Protein AF-A0A109QMD1-F1 (afdb_monomer)

Structure (mmCIF, N/CA/C/O backbone):
data_AF-A0A109QMD1-F1
#
_entry.id   AF-A0A109QMD1-F1
#
loop_
_atom_site.group_PDB
_atom_site.id
_atom_site.type_symbol
_atom_site.label_atom_id
_atom_site.label_alt_id
_atom_site.label_comp_id
_atom_site.label_asym_id
_atom_site.label_entity_id
_atom_site.label_seq_id
_atom_site.pdbx_PDB_ins_code
_atom_site.Cartn_x
_atom_site.Cartn_y
_atom_site.Cartn_z
_atom_site.occupancy
_atom_site.B_iso_or_equiv
_atom_site.auth_seq_id
_atom_site.auth_comp_id
_atom_site.auth_asym_id
_atom_site.auth_atom_id
_atom_site.pdbx_PDB_model_num
ATOM 1 N N . GLN A 1 1 ? 0.944 -15.200 0.989 1.00 45.16 1 GLN A N 1
ATOM 2 C CA . GLN A 1 1 ? -0.139 -15.812 1.788 1.00 45.16 1 GLN A CA 1
ATOM 3 C C . GLN A 1 1 ? -0.229 -15.057 3.112 1.00 45.16 1 GLN A C 1
ATOM 5 O O . GLN A 1 1 ? 0.769 -15.023 3.821 1.00 45.16 1 GLN A O 1
ATOM 10 N N . ALA A 1 2 ? -1.349 -14.400 3.427 1.00 59.38 2 ALA A N 1
ATOM 11 C CA . ALA A 1 2 ? -1.579 -13.876 4.778 1.00 59.38 2 ALA A CA 1
ATOM 12 C C . ALA A 1 2 ? -2.277 -14.957 5.594 1.00 59.38 2 ALA A C 1
ATOM 14 O O . ALA A 1 2 ? -3.469 -15.183 5.437 1.00 59.38 2 ALA A O 1
ATOM 15 N N . ARG A 1 3 ? -1.516 -15.666 6.427 1.00 56.94 3 ARG A N 1
ATOM 16 C CA . ARG A 1 3 ? -2.051 -16.743 7.273 1.00 56.94 3 ARG A CA 1
ATOM 17 C C . ARG A 1 3 ? -2.883 -16.216 8.455 1.00 56.94 3 ARG A C 1
ATOM 19 O O . ARG A 1 3 ? -3.647 -16.970 9.035 1.00 56.94 3 ARG A O 1
ATOM 26 N N . PHE A 1 4 ? -2.753 -14.923 8.748 1.00 68.75 4 PHE A N 1
ATOM 27 C CA . PHE A 1 4 ? -3.216 -14.273 9.976 1.00 68.75 4 PHE A CA 1
ATOM 28 C C . PHE A 1 4 ? -4.144 -13.071 9.708 1.00 68.75 4 PHE A C 1
ATOM 30 O O . PHE A 1 4 ? -4.364 -12.242 10.574 1.00 68.75 4 PHE A O 1
ATOM 37 N N . GLY A 1 5 ? -4.665 -12.907 8.483 1.00 77.31 5 GLY A N 1
ATOM 38 C CA . GLY A 1 5 ? -5.541 -11.766 8.157 1.00 77.31 5 GLY A CA 1
ATOM 39 C C . GLY A 1 5 ? -4.871 -10.386 8.271 1.00 77.31 5 GLY A C 1
ATOM 40 O O . GLY A 1 5 ? -5.563 -9.385 8.445 1.00 77.31 5 GLY A O 1
ATOM 41 N N . ALA A 1 6 ? -3.537 -10.346 8.180 1.00 83.62 6 ALA A N 1
ATOM 42 C CA . ALA A 1 6 ? -2.723 -9.139 8.258 1.00 83.62 6 ALA A CA 1
ATOM 43 C C . ALA A 1 6 ? -1.669 -9.104 7.137 1.00 83.62 6 ALA A C 1
ATOM 45 O O . ALA A 1 6 ? -0.475 -9.341 7.345 1.00 83.62 6 ALA A O 1
ATOM 46 N N . VAL A 1 7 ? -2.102 -8.827 5.904 1.00 87.25 7 VAL A N 1
ATOM 47 C CA . VAL A 1 7 ? -1.177 -8.395 4.845 1.00 87.25 7 VAL A CA 1
ATOM 48 C C . VAL A 1 7 ? -0.695 -6.988 5.191 1.00 87.25 7 VAL A C 1
ATOM 50 O O . VAL A 1 7 ? -1.497 -6.068 5.288 1.00 87.25 7 VAL A O 1
ATOM 53 N N . MET A 1 8 ? 0.618 -6.798 5.318 1.00 82.44 8 MET A N 1
ATOM 54 C CA . MET A 1 8 ? 1.196 -5.500 5.696 1.00 82.44 8 MET A CA 1
ATOM 55 C C . MET A 1 8 ? 1.225 -4.475 4.558 1.00 82.44 8 MET A C 1
ATOM 57 O O . MET A 1 8 ? 1.538 -3.318 4.800 1.00 82.44 8 MET A O 1
ATOM 61 N N . CYS A 1 9 ? 0.949 -4.875 3.317 1.00 87.44 9 CYS A N 1
ATOM 62 C CA . CYS A 1 9 ? 0.897 -3.979 2.164 1.00 87.44 9 CYS A CA 1
ATOM 63 C C . CYS A 1 9 ? -0.076 -4.515 1.108 1.00 87.44 9 CYS A C 1
ATOM 65 O O . CYS A 1 9 ? 0.221 -5.510 0.446 1.00 87.44 9 CYS A O 1
ATOM 67 N N . CYS A 1 10 ? -1.211 -3.845 0.929 1.00 89.25 10 CYS A N 1
ATOM 68 C CA . CYS A 1 10 ? -2.129 -4.092 -0.178 1.00 89.25 10 CYS 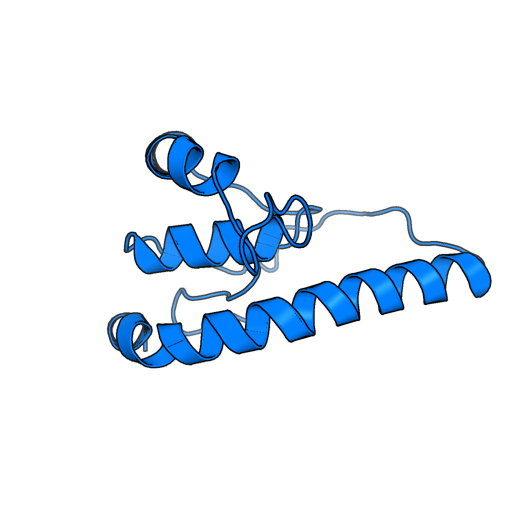A CA 1
ATOM 69 C C . CYS A 1 10 ? -1.697 -3.237 -1.376 1.00 89.25 10 CYS A C 1
ATOM 71 O O . CYS A 1 10 ? -1.895 -2.027 -1.378 1.00 89.25 10 CYS A O 1
ATOM 73 N N . CYS A 1 11 ? -1.056 -3.856 -2.368 1.00 86.44 11 CYS A N 1
ATOM 74 C CA . CYS A 1 11 ? -0.469 -3.146 -3.505 1.00 86.44 11 CYS A CA 1
ATOM 75 C C . CYS A 1 11 ? -1.543 -2.503 -4.397 1.00 86.44 11 CYS A C 1
ATOM 77 O O . CYS A 1 11 ? -2.474 -3.184 -4.832 1.00 86.44 11 CYS A O 1
ATOM 79 N N . GLY A 1 12 ? -1.350 -1.233 -4.759 1.00 84.50 12 GLY A N 1
ATOM 80 C CA . GLY A 1 12 ? -2.293 -0.433 -5.543 1.00 84.50 12 GLY A CA 1
ATOM 81 C C . GLY A 1 12 ? -2.810 -1.066 -6.843 1.00 84.50 12 GLY A C 1
ATOM 82 O O . GLY A 1 12 ? -3.991 -0.903 -7.139 1.00 84.50 12 GLY A O 1
ATOM 83 N N . PRO A 1 13 ? -2.016 -1.844 -7.611 1.00 86.75 13 PRO A N 1
ATOM 84 C CA . PRO A 1 13 ? -2.519 -2.449 -8.842 1.00 86.75 13 PRO A CA 1
ATOM 85 C C . PRO A 1 13 ? -3.658 -3.458 -8.677 1.00 86.75 13 PRO A C 1
ATOM 87 O O . PRO A 1 13 ? -4.350 -3.744 -9.650 1.00 86.75 13 PRO A O 1
ATOM 90 N N . CYS A 1 14 ? -3.824 -4.039 -7.487 1.00 91.19 14 CYS A N 1
ATOM 91 C CA . CYS A 1 14 ? -4.856 -5.036 -7.222 1.00 91.19 14 CYS A CA 1
ATOM 92 C C . CYS A 1 14 ? -5.227 -5.039 -5.735 1.00 91.19 14 CYS A C 1
ATOM 94 O O . CYS A 1 14 ? -4.965 -6.000 -5.011 1.00 91.19 14 CYS A O 1
ATOM 96 N N . ALA A 1 15 ? -5.827 -3.940 -5.280 1.00 92.44 15 ALA A N 1
ATOM 97 C CA . ALA A 1 15 ? -6.366 -3.806 -3.933 1.00 92.44 15 ALA A CA 1
ATOM 98 C C . ALA A 1 15 ? -7.827 -3.348 -3.989 1.00 92.44 15 ALA A C 1
ATOM 100 O O . ALA A 1 15 ? -8.204 -2.509 -4.805 1.00 92.44 15 ALA A O 1
ATOM 101 N N . MET A 1 16 ? -8.653 -3.898 -3.102 1.00 92.56 16 MET A N 1
ATOM 102 C CA . MET A 1 16 ? -10.057 -3.526 -2.958 1.00 92.56 16 MET A CA 1
ATOM 103 C C . MET A 1 16 ? -10.363 -3.299 -1.484 1.00 92.56 16 MET A C 1
ATOM 105 O O . MET A 1 16 ? -9.996 -4.108 -0.634 1.00 92.56 16 MET A O 1
ATOM 109 N N . TYR A 1 17 ? -11.069 -2.211 -1.190 1.00 92.50 17 TYR A N 1
ATOM 110 C CA . TYR A 1 17 ? -11.439 -1.835 0.169 1.00 92.50 17 TYR A CA 1
ATOM 111 C C . TYR A 1 17 ? -12.946 -1.654 0.272 1.00 92.50 17 TYR A C 1
ATOM 113 O O . TYR A 1 17 ? -13.600 -1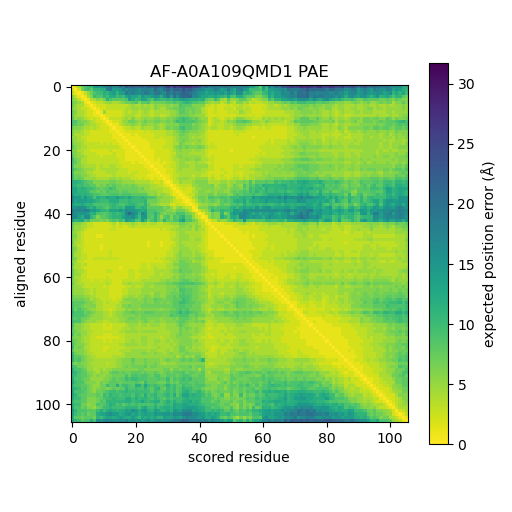.128 -0.633 1.00 92.50 17 TYR A O 1
ATOM 121 N N . ARG A 1 18 ? -13.514 -2.037 1.416 1.00 93.81 18 ARG A N 1
ATOM 122 C CA . ARG A 1 18 ? -14.903 -1.703 1.723 1.00 93.81 18 ARG A CA 1
ATOM 123 C C . ARG A 1 18 ? -15.006 -0.190 1.904 1.00 93.81 18 ARG A C 1
ATOM 125 O O . ARG A 1 18 ? -14.359 0.363 2.790 1.00 93.81 18 ARG A O 1
ATOM 132 N N . ARG A 1 19 ? -15.876 0.469 1.130 1.00 94.50 19 ARG A N 1
ATOM 133 C CA . ARG A 1 19 ? -16.073 1.929 1.196 1.00 94.50 19 ARG A CA 1
ATOM 134 C C . ARG A 1 19 ? -16.309 2.433 2.620 1.00 94.50 19 ARG A C 1
ATOM 136 O O . ARG A 1 19 ? -15.730 3.438 3.001 1.00 94.50 19 ARG A O 1
ATOM 143 N N . SER A 1 20 ? -17.137 1.737 3.401 1.00 95.38 20 SER A N 1
ATOM 144 C CA . SER A 1 20 ? -17.436 2.137 4.780 1.00 95.38 20 SER A CA 1
ATOM 145 C C . SER A 1 20 ? -16.207 2.096 5.691 1.00 95.38 20 SER A C 1
ATOM 147 O O . SER A 1 20 ? -16.102 2.931 6.573 1.00 95.38 20 SER A O 1
ATOM 149 N N . ALA A 1 21 ? -15.280 1.155 5.478 1.00 92.81 21 ALA A N 1
ATOM 150 C CA . ALA A 1 21 ? -14.028 1.088 6.230 1.00 92.81 21 ALA A CA 1
ATOM 151 C C . ALA A 1 21 ? -13.065 2.197 5.787 1.00 92.81 21 ALA A C 1
ATOM 153 O O . ALA A 1 21 ? -12.483 2.876 6.623 1.00 92.81 21 ALA A O 1
ATOM 154 N N . LEU A 1 22 ? -12.961 2.430 4.473 1.00 91.50 22 LEU A N 1
ATOM 155 C CA . LEU A 1 22 ? -12.116 3.489 3.923 1.00 91.50 22 LEU A CA 1
ATOM 156 C C . LEU A 1 22 ? -12.557 4.875 4.401 1.00 91.50 22 LEU A C 1
ATOM 158 O O . LEU A 1 22 ? -11.728 5.650 4.858 1.00 91.50 22 LEU A O 1
ATOM 162 N N . ALA A 1 23 ? -13.860 5.159 4.364 1.00 93.12 23 ALA A N 1
ATOM 163 C CA . ALA A 1 23 ? -14.412 6.451 4.765 1.00 93.12 23 ALA A CA 1
ATOM 164 C C . ALA A 1 23 ? -14.095 6.830 6.222 1.00 93.12 23 ALA A C 1
ATOM 166 O O . ALA A 1 23 ? -13.946 8.008 6.513 1.00 93.12 23 ALA A O 1
ATOM 167 N N . LEU A 1 24 ? -13.944 5.849 7.120 1.00 92.56 24 LEU A N 1
ATOM 168 C CA . LEU A 1 24 ? -13.563 6.087 8.519 1.00 92.56 24 LEU A CA 1
ATOM 169 C C . LEU A 1 24 ? -12.100 6.524 8.683 1.00 92.56 24 LEU A C 1
ATOM 171 O O . LEU A 1 24 ? -11.723 7.018 9.742 1.00 92.56 24 LEU A O 1
ATOM 175 N N . LEU A 1 25 ? -11.273 6.297 7.661 1.00 90.75 25 LEU A N 1
ATOM 176 C CA . LEU A 1 25 ? -9.826 6.486 7.711 1.00 90.75 25 LEU A CA 1
ATOM 177 C C . LEU A 1 25 ? -9.330 7.566 6.748 1.00 90.75 25 LEU A C 1
ATOM 179 O O . LEU A 1 25 ? -8.159 7.919 6.834 1.00 90.75 25 LEU A O 1
ATOM 183 N N . LEU A 1 26 ? -10.189 8.100 5.870 1.00 87.62 26 LEU A N 1
ATOM 184 C CA . LEU A 1 26 ? -9.817 9.103 4.864 1.00 87.62 26 LEU A CA 1
ATOM 185 C C . LEU A 1 26 ? -9.163 10.336 5.493 1.00 87.62 26 LEU A C 1
ATOM 187 O O . LEU A 1 26 ? -8.075 10.705 5.072 1.00 87.62 26 LEU A O 1
ATOM 191 N N . ASP A 1 27 ? -9.745 10.896 6.554 1.00 85.94 27 ASP A N 1
ATOM 192 C CA . ASP A 1 27 ? -9.183 12.083 7.211 1.00 85.94 27 ASP A CA 1
ATOM 193 C C . ASP A 1 27 ? -7.767 11.820 7.753 1.00 85.94 27 ASP A C 1
ATOM 195 O O . ASP A 1 27 ? -6.864 12.641 7.605 1.00 85.94 27 ASP A O 1
ATOM 199 N N . GLN A 1 28 ? -7.542 10.649 8.361 1.00 84.94 28 GLN A N 1
ATOM 200 C CA . GLN A 1 28 ? -6.224 10.257 8.880 1.00 84.94 28 GLN A CA 1
ATOM 201 C C . GLN A 1 28 ? -5.230 9.954 7.757 1.00 84.94 28 GLN A C 1
ATOM 203 O O . GLN A 1 28 ? -4.038 10.219 7.899 1.00 84.94 28 GLN A O 1
ATOM 208 N N . TYR A 1 29 ? -5.726 9.391 6.660 1.00 84.44 29 TYR A N 1
ATOM 209 C CA . TYR A 1 29 ? -4.944 9.079 5.477 1.00 84.44 29 TYR A CA 1
ATOM 210 C C . TYR A 1 29 ? -4.476 10.358 4.762 1.00 84.44 29 TYR A C 1
ATOM 212 O O . TYR A 1 29 ? -3.295 10.482 4.447 1.00 84.44 29 TYR A O 1
ATOM 220 N N . GLU A 1 30 ? -5.361 11.342 4.575 1.00 83.19 30 GLU A N 1
ATOM 221 C CA . GLU A 1 30 ? -5.052 12.617 3.908 1.00 83.19 30 GLU A CA 1
ATOM 222 C C . GLU A 1 30 ? -4.162 13.538 4.756 1.00 83.19 30 GLU A C 1
ATOM 224 O O . GLU A 1 30 ? -3.360 14.305 4.224 1.00 83.19 30 GLU A O 1
ATOM 229 N N . THR A 1 31 ? -4.259 13.457 6.085 1.00 81.88 31 THR A N 1
ATOM 230 C CA . THR A 1 31 ? -3.491 14.311 7.009 1.00 81.88 31 THR A CA 1
ATOM 231 C C . THR A 1 31 ? -2.158 13.695 7.440 1.00 81.88 31 THR A C 1
ATOM 233 O O . THR A 1 31 ? -1.592 14.077 8.467 1.00 81.88 31 THR A O 1
ATOM 236 N N . GLN A 1 32 ? -1.613 12.746 6.673 1.00 75.94 32 GLN A N 1
ATOM 237 C CA . GLN A 1 32 ? -0.379 12.062 7.044 1.00 75.94 32 GLN A CA 1
ATOM 238 C C . GLN A 1 32 ? 0.827 13.018 7.082 1.00 75.94 32 GLN A C 1
ATOM 240 O O . GLN A 1 32 ? 1.225 13.608 6.077 1.00 75.94 32 GLN A O 1
ATOM 245 N N . PHE A 1 33 ? 1.512 13.062 8.230 1.00 75.31 33 PHE A N 1
ATOM 246 C CA . PHE A 1 33 ? 2.812 13.719 8.373 1.00 75.31 33 PHE A CA 1
ATOM 247 C C . PHE A 1 33 ? 3.941 12.701 8.536 1.00 75.31 33 PHE A C 1
ATOM 249 O O . PHE A 1 33 ? 3.886 11.806 9.381 1.00 75.31 33 PHE A O 1
ATOM 256 N N . PHE A 1 34 ? 5.034 12.891 7.800 1.00 69.06 34 PHE A N 1
ATOM 257 C CA . PHE A 1 34 ? 6.296 12.202 8.042 1.00 69.06 34 PHE A CA 1
ATOM 258 C C . PHE A 1 34 ? 7.390 13.216 8.381 1.00 69.06 34 PHE A C 1
ATOM 260 O O . PHE A 1 34 ? 7.715 14.095 7.584 1.00 69.06 34 PHE A O 1
ATOM 267 N N . ARG A 1 35 ? 7.970 13.098 9.585 1.00 69.94 35 ARG A N 1
ATOM 268 C CA . ARG A 1 35 ? 8.999 14.023 10.110 1.00 69.94 35 ARG A CA 1
ATOM 269 C C . ARG A 1 35 ? 8.585 15.505 10.012 1.00 69.94 35 ARG A C 1
ATOM 271 O O . ARG A 1 35 ? 9.398 16.354 9.661 1.00 69.94 35 ARG A O 1
ATOM 278 N N . GLY A 1 36 ? 7.318 15.797 10.318 1.00 71.19 36 GLY A N 1
ATOM 279 C CA . GLY A 1 36 ? 6.773 17.160 10.345 1.00 71.19 36 GLY A CA 1
ATOM 280 C C . GLY A 1 36 ? 6.417 17.752 8.978 1.00 71.19 36 GLY A C 1
ATOM 281 O O . GLY A 1 36 ? 6.114 18.937 8.905 1.00 71.19 36 GLY A O 1
ATOM 282 N N . LYS A 1 37 ? 6.443 16.958 7.900 1.00 73.31 37 LYS A N 1
ATOM 283 C CA . LYS A 1 37 ? 5.988 17.374 6.564 1.00 73.31 37 LYS A CA 1
ATOM 284 C C . LYS A 1 37 ? 4.821 16.502 6.094 1.00 73.31 37 LYS A C 1
ATOM 286 O O . LYS A 1 37 ? 4.880 15.299 6.363 1.00 73.31 37 LYS A O 1
ATOM 291 N N . PRO A 1 38 ? 3.816 17.067 5.396 1.00 73.25 38 PRO A N 1
ATOM 292 C CA . PRO A 1 38 ? 2.820 16.276 4.677 1.00 73.25 38 PRO A CA 1
ATOM 293 C C . PRO A 1 38 ? 3.521 15.253 3.779 1.00 73.25 38 PRO A C 1
ATOM 295 O O . PRO A 1 38 ? 4.569 15.558 3.196 1.00 73.25 38 PRO A O 1
ATOM 298 N N . SER A 1 39 ? 3.027 14.020 3.767 1.00 68.81 39 SER A N 1
ATOM 299 C CA . SER A 1 39 ? 3.706 12.895 3.131 1.00 68.81 39 SER A CA 1
ATOM 300 C C . SER A 1 39 ? 2.803 12.171 2.144 1.00 68.81 39 SER A C 1
ATOM 302 O O . SER A 1 39 ? 2.006 11.340 2.551 1.00 68.81 39 SER A O 1
ATOM 304 N N . ASP A 1 40 ? 3.083 12.356 0.857 1.00 65.00 40 ASP A N 1
ATOM 305 C CA . ASP A 1 40 ? 2.336 11.730 -0.247 1.00 65.00 40 ASP A CA 1
ATOM 306 C C . ASP A 1 40 ? 2.990 10.411 -0.727 1.00 65.00 40 ASP A C 1
ATOM 308 O O . ASP A 1 40 ? 2.529 9.731 -1.640 1.00 65.00 40 ASP A O 1
ATOM 312 N N . PHE A 1 41 ? 4.144 10.043 -0.161 1.00 55.03 41 PHE A N 1
ATOM 313 C CA . PHE A 1 41 ? 4.856 8.813 -0.520 1.00 55.03 41 PHE A CA 1
ATOM 314 C C . PHE A 1 41 ? 4.279 7.608 0.229 1.00 55.03 41 PHE A C 1
ATOM 316 O O . PHE A 1 41 ? 3.996 7.724 1.416 1.00 55.03 41 PHE A O 1
ATOM 323 N N . GLY A 1 42 ? 4.235 6.428 -0.406 1.00 60.31 42 GLY A N 1
ATOM 324 C CA . GLY A 1 42 ? 3.961 5.141 0.259 1.00 60.31 42 GLY A CA 1
ATOM 325 C C . GLY A 1 42 ? 2.514 4.909 0.696 1.00 60.31 42 GLY A C 1
ATOM 326 O O . GLY A 1 42 ? 2.278 4.243 1.704 1.00 60.31 42 GLY A O 1
ATOM 327 N N . GLU A 1 43 ? 1.580 5.458 -0.071 1.00 73.62 43 GLU A N 1
ATOM 328 C CA . GLU A 1 43 ? 0.131 5.428 0.144 1.00 73.62 43 GLU A CA 1
ATOM 329 C C . GLU A 1 43 ? -0.422 4.037 0.494 1.00 73.62 43 GLU A C 1
ATOM 331 O O . GLU A 1 43 ? -1.027 3.855 1.550 1.00 73.62 43 GLU A O 1
ATOM 336 N N . ASP A 1 44 ? -0.128 3.032 -0.335 1.00 86.69 44 ASP A N 1
ATOM 337 C CA . ASP A 1 44 ? -0.654 1.666 -0.205 1.00 86.69 44 ASP A CA 1
ATOM 338 C C . ASP A 1 44 ? -0.412 1.051 1.179 1.00 86.69 44 ASP A C 1
ATOM 340 O O . ASP A 1 44 ? -1.310 0.508 1.834 1.00 86.69 44 ASP A O 1
ATOM 344 N N . ARG A 1 45 ? 0.838 1.131 1.646 1.00 85.25 45 ARG A N 1
ATOM 345 C CA . ARG A 1 45 ? 1.245 0.525 2.912 1.00 85.25 45 ARG A CA 1
ATOM 346 C C . ARG A 1 45 ? 0.740 1.331 4.095 1.00 85.25 45 ARG A C 1
ATOM 348 O O . ARG A 1 45 ? 0.346 0.738 5.095 1.00 85.25 45 ARG A O 1
ATOM 355 N N . HIS A 1 46 ? 0.734 2.657 3.984 1.00 84.06 46 HIS A N 1
ATOM 356 C CA . HIS A 1 46 ? 0.186 3.501 5.034 1.00 84.06 46 HIS A CA 1
ATOM 357 C C . HIS A 1 46 ? -1.306 3.233 5.244 1.00 84.06 46 HIS A C 1
ATOM 359 O O . HIS A 1 46 ? -1.723 2.979 6.374 1.00 84.06 46 HIS A O 1
ATOM 365 N N . LEU A 1 47 ? -2.085 3.187 4.162 1.00 88.19 47 LEU A N 1
ATOM 366 C CA . LEU A 1 47 ? -3.502 2.849 4.224 1.00 88.19 47 LEU A CA 1
ATOM 367 C C . LEU A 1 47 ? -3.720 1.453 4.816 1.00 88.19 47 LEU A C 1
ATOM 369 O O . LEU A 1 47 ? -4.567 1.271 5.688 1.00 88.19 47 LEU A O 1
ATOM 373 N N . THR A 1 48 ? -2.915 0.475 4.397 1.00 89.69 48 THR A N 1
ATOM 374 C CA . THR A 1 48 ? -2.968 -0.890 4.942 1.00 89.69 48 THR A CA 1
ATOM 375 C C . THR A 1 48 ? -2.711 -0.910 6.452 1.00 89.69 48 THR A C 1
ATOM 377 O O . THR A 1 48 ? -3.421 -1.577 7.201 1.00 89.69 48 THR A O 1
ATOM 380 N N . ILE A 1 49 ? -1.731 -0.136 6.916 1.00 86.50 49 ILE A N 1
ATOM 381 C CA . ILE A 1 49 ? -1.425 0.040 8.337 1.00 86.50 49 ILE A CA 1
ATOM 382 C C . ILE A 1 49 ? -2.602 0.673 9.092 1.00 86.50 49 ILE A C 1
ATOM 384 O O . ILE A 1 49 ? -2.958 0.186 10.163 1.00 86.50 49 ILE A O 1
ATOM 388 N N . LEU A 1 50 ? -3.213 1.732 8.551 1.00 88.56 50 LEU A N 1
ATOM 389 C CA . LEU A 1 50 ? -4.373 2.380 9.172 1.00 88.56 50 LEU A CA 1
ATOM 390 C C . LEU A 1 50 ? -5.557 1.413 9.286 1.00 88.56 50 LEU A C 1
ATOM 392 O O . LEU A 1 50 ? -6.204 1.364 10.329 1.00 88.56 50 LEU A O 1
ATOM 396 N N . MET A 1 51 ? -5.797 0.607 8.249 1.00 91.25 51 MET A N 1
ATOM 397 C CA . MET A 1 51 ? -6.837 -0.426 8.252 1.00 91.25 51 MET A CA 1
ATOM 398 C C . MET A 1 51 ? -6.610 -1.440 9.375 1.00 91.25 51 MET A C 1
ATOM 400 O O . MET A 1 51 ? -7.516 -1.682 10.172 1.00 91.25 51 MET A O 1
ATOM 404 N N . LEU A 1 52 ? -5.390 -1.974 9.486 1.00 89.12 52 LEU A N 1
ATOM 405 C CA . LEU A 1 52 ? -5.040 -2.942 10.528 1.00 89.12 52 LEU A CA 1
ATOM 406 C C . LEU A 1 52 ? -5.163 -2.345 11.933 1.00 89.12 52 LEU A C 1
ATOM 408 O O . LEU A 1 52 ? -5.744 -2.977 12.818 1.00 89.12 52 LEU A O 1
ATOM 412 N N . LYS A 1 53 ? -4.683 -1.109 12.119 1.00 86.31 53 LYS A N 1
ATOM 413 C CA . LYS A 1 53 ? -4.772 -0.378 13.389 1.00 86.31 53 LYS A CA 1
ATOM 414 C C . LYS A 1 53 ? -6.218 -0.090 13.801 1.00 86.31 53 LYS A C 1
ATOM 416 O O . LYS A 1 53 ? -6.535 -0.091 14.985 1.00 86.31 53 LYS A O 1
ATOM 421 N N . ALA A 1 54 ? -7.104 0.124 12.833 1.00 89.31 54 ALA A N 1
ATOM 422 C CA . ALA A 1 54 ? -8.533 0.305 13.069 1.00 89.31 54 ALA A CA 1
ATOM 423 C C . ALA A 1 54 ? -9.290 -1.010 13.346 1.00 89.31 54 ALA A C 1
ATOM 425 O O . ALA A 1 54 ? -10.508 -0.985 13.514 1.00 89.31 54 ALA A O 1
ATOM 426 N N . GLY A 1 55 ? -8.597 -2.154 13.397 1.00 88.62 55 GLY A N 1
ATOM 427 C CA . GLY A 1 55 ? -9.210 -3.457 13.665 1.00 88.62 55 GLY A CA 1
ATOM 428 C C . GLY A 1 55 ? -9.746 -4.173 12.418 1.00 88.62 55 GLY A C 1
ATOM 429 O O . GLY A 1 55 ? -10.434 -5.188 12.545 1.00 88.62 55 GLY A O 1
ATOM 430 N N . PHE A 1 56 ? -9.459 -3.671 11.210 1.00 91.06 56 PHE A N 1
ATOM 431 C CA . PHE A 1 56 ? -9.835 -4.347 9.969 1.00 91.06 56 PHE A CA 1
ATOM 432 C C . PHE A 1 56 ? -8.784 -5.364 9.530 1.00 91.06 56 PHE A C 1
ATOM 434 O O . PHE A 1 56 ? -7.585 -5.125 9.602 1.00 91.06 56 PHE A O 1
ATOM 441 N N . ARG A 1 57 ? -9.252 -6.481 8.969 1.00 90.19 57 ARG A N 1
ATOM 442 C CA . ARG A 1 57 ? -8.395 -7.509 8.369 1.00 90.19 57 ARG A CA 1
ATOM 443 C C . ARG A 1 57 ? -8.014 -7.156 6.939 1.00 90.19 57 ARG A C 1
ATOM 445 O O . ARG A 1 57 ? -8.813 -6.579 6.198 1.00 90.19 57 ARG A O 1
ATOM 452 N N . THR A 1 58 ? -6.827 -7.590 6.537 1.00 90.88 58 THR A N 1
ATOM 453 C CA . THR A 1 58 ? -6.358 -7.537 5.152 1.00 90.88 58 THR A CA 1
ATOM 454 C C . THR A 1 58 ? -5.932 -8.926 4.696 1.00 90.88 58 THR A C 1
ATOM 456 O O . THR A 1 58 ? -5.145 -9.615 5.348 1.00 90.88 58 THR A O 1
ATOM 459 N N . GLU A 1 59 ? -6.468 -9.357 3.558 1.00 90.38 59 GLU A N 1
ATOM 460 C CA . GLU A 1 59 ? -6.292 -10.717 3.055 1.00 90.38 59 GLU A CA 1
ATOM 461 C C . GLU A 1 59 ? -5.682 -10.721 1.658 1.00 90.38 59 GLU A C 1
ATOM 463 O O . GLU A 1 59 ? -5.890 -9.816 0.851 1.00 90.38 59 GLU A O 1
ATOM 468 N N . TYR A 1 60 ? -4.902 -11.763 1.383 1.00 89.81 60 TYR A N 1
ATOM 469 C CA . TYR A 1 60 ? -4.334 -12.004 0.066 1.00 89.81 60 TYR A CA 1
ATOM 470 C C . TYR A 1 60 ? -5.206 -13.015 -0.675 1.00 89.81 60 TYR A C 1
ATOM 472 O O . TYR A 1 60 ? -5.317 -14.158 -0.232 1.00 89.81 60 TYR A O 1
ATOM 480 N N . VAL A 1 61 ? -5.769 -12.601 -1.810 1.00 90.56 61 VAL A N 1
ATOM 481 C CA . VAL A 1 61 ? -6.604 -13.445 -2.671 1.00 90.56 61 VAL A CA 1
ATOM 482 C C . VAL A 1 61 ? -5.773 -13.880 -3.884 1.00 90.56 61 VAL A C 1
ATOM 484 O O . VAL A 1 61 ? -5.487 -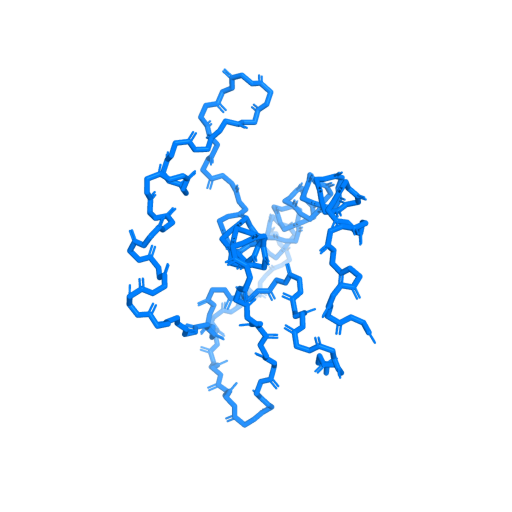13.040 -4.734 1.00 90.56 61 VAL A O 1
ATOM 487 N N . PRO A 1 62 ? -5.354 -15.156 -3.985 1.00 89.81 62 PRO A N 1
ATOM 488 C CA . PRO A 1 62 ? -4.481 -15.614 -5.070 1.00 89.81 62 PRO A CA 1
ATOM 489 C C . PRO A 1 62 ? -5.144 -15.542 -6.453 1.00 89.81 62 PRO A C 1
ATOM 491 O O . PRO A 1 62 ? -4.455 -15.316 -7.442 1.00 89.81 62 PRO A O 1
ATOM 494 N N . ASP A 1 63 ? -6.470 -15.681 -6.513 1.00 92.81 63 ASP A N 1
ATOM 495 C CA . ASP A 1 63 ? -7.240 -15.634 -7.762 1.00 92.81 63 ASP A CA 1
ATOM 496 C C . ASP A 1 63 ? -7.483 -14.199 -8.266 1.00 92.81 63 ASP A C 1
ATOM 498 O O . ASP A 1 63 ? -7.932 -13.996 -9.395 1.00 92.81 63 ASP A O 1
ATOM 502 N N . ALA A 1 64 ? -7.180 -13.182 -7.450 1.00 90.94 64 ALA A N 1
ATOM 503 C CA . ALA A 1 64 ? -7.264 -11.783 -7.849 1.00 90.94 64 ALA A CA 1
ATOM 504 C C . ALA A 1 64 ? -5.998 -11.393 -8.629 1.00 90.94 64 ALA A C 1
ATOM 506 O O . ALA A 1 64 ? -4.966 -11.043 -8.054 1.00 90.94 64 ALA A O 1
ATOM 507 N N . ILE A 1 65 ? -6.079 -11.479 -9.957 1.00 91.44 65 ILE A N 1
ATOM 508 C CA . ILE A 1 65 ? -4.957 -11.244 -10.872 1.00 91.44 65 ILE A CA 1
ATOM 509 C C . ILE A 1 65 ? -5.160 -9.917 -11.609 1.00 91.44 65 ILE A C 1
ATOM 511 O O . ILE A 1 65 ? -6.193 -9.702 -12.241 1.00 91.44 65 ILE A O 1
ATOM 515 N N . ALA A 1 66 ? -4.141 -9.055 -11.591 1.00 92.50 66 ALA A N 1
ATOM 516 C CA . ALA A 1 66 ? -4.099 -7.826 -12.377 1.00 92.50 66 ALA A CA 1
ATOM 517 C C . ALA A 1 66 ? -2.833 -7.777 -13.242 1.00 92.50 66 ALA A C 1
ATOM 519 O O . ALA A 1 66 ? -1.718 -7.961 -12.749 1.00 92.50 66 ALA A O 1
ATOM 520 N N . ALA A 1 67 ? -3.002 -7.497 -14.534 1.00 92.88 67 ALA A N 1
ATOM 521 C CA . ALA A 1 67 ? -1.892 -7.224 -15.439 1.00 92.88 67 ALA A CA 1
ATOM 522 C C . ALA A 1 67 ? -1.480 -5.751 -15.319 1.00 92.88 67 ALA A C 1
ATOM 524 O O . ALA A 1 67 ? -2.327 -4.859 -15.337 1.00 92.88 67 ALA A O 1
ATOM 525 N N . THR A 1 68 ? -0.178 -5.490 -15.208 1.00 90.62 68 THR A N 1
ATOM 526 C CA . THR A 1 68 ? 0.357 -4.128 -15.088 1.00 90.62 68 THR A CA 1
ATOM 527 C C . THR A 1 68 ? 1.435 -3.868 -16.122 1.00 90.62 68 THR A C 1
ATOM 529 O O . THR A 1 68 ? 2.126 -4.783 -16.568 1.00 90.62 68 THR A O 1
ATOM 532 N N . VAL A 1 69 ? 1.584 -2.599 -16.496 1.00 91.94 69 VAL A N 1
ATOM 533 C CA . VAL A 1 69 ? 2.697 -2.160 -17.334 1.00 91.94 69 VAL A CA 1
ATOM 534 C C . VAL A 1 69 ? 3.949 -2.078 -16.467 1.00 91.94 69 VAL A C 1
ATOM 536 O O . VAL A 1 69 ? 3.956 -1.427 -15.4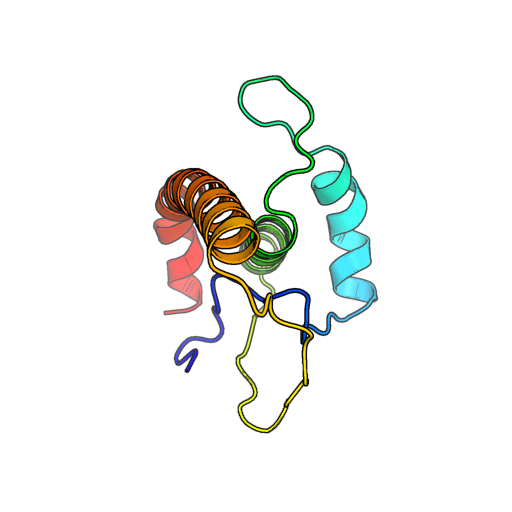21 1.00 91.94 69 VAL A O 1
ATOM 539 N N . VAL A 1 70 ? 5.015 -2.729 -16.917 1.00 90.06 70 VAL A N 1
ATOM 540 C CA . VAL A 1 70 ? 6.329 -2.713 -16.271 1.00 90.06 70 VAL A CA 1
ATOM 541 C C . VAL A 1 70 ? 7.314 -2.033 -17.222 1.00 90.06 70 VAL A C 1
ATOM 543 O O . VAL A 1 70 ? 7.183 -2.204 -18.434 1.00 90.06 70 VAL A O 1
ATOM 546 N N . PRO A 1 71 ? 8.293 -1.259 -16.719 1.00 93.56 71 PRO A N 1
ATOM 547 C CA . PRO A 1 71 ? 9.342 -0.725 -17.568 1.00 93.56 71 PRO A CA 1
ATOM 548 C C . PRO A 1 71 ? 10.100 -1.818 -18.318 1.00 93.56 71 PRO A C 1
ATOM 550 O O . PRO A 1 71 ? 10.513 -2.815 -17.729 1.00 93.56 71 PRO A O 1
ATOM 553 N N . ASP A 1 72 ? 10.341 -1.572 -19.597 1.00 94.81 72 ASP A N 1
ATOM 554 C CA . ASP A 1 72 ? 11.075 -2.440 -20.521 1.00 94.81 72 ASP A CA 1
ATOM 555 C C . ASP A 1 72 ? 12.585 -2.142 -20.565 1.00 94.81 72 ASP A C 1
ATOM 557 O O . ASP A 1 72 ? 13.364 -2.879 -21.164 1.00 94.81 72 ASP A O 1
ATOM 561 N N . THR A 1 73 ? 13.018 -1.069 -19.901 1.00 96.56 73 THR A N 1
ATOM 562 C CA . THR A 1 73 ? 14.410 -0.614 -19.862 1.00 96.56 73 THR A CA 1
ATOM 563 C C . THR A 1 73 ? 14.927 -0.480 -18.430 1.00 96.56 73 THR A C 1
ATOM 565 O O . THR A 1 73 ? 14.197 -0.157 -17.487 1.00 96.56 73 THR A O 1
ATOM 568 N N . LEU A 1 74 ? 16.236 -0.691 -18.256 1.00 94.94 74 LEU A N 1
ATOM 569 C CA . LEU A 1 74 ? 16.870 -0.737 -16.935 1.00 94.94 74 LEU A CA 1
ATOM 570 C C . LEU A 1 74 ? 16.785 0.601 -16.179 1.00 94.94 74 LEU A C 1
ATOM 572 O O . LEU A 1 74 ? 16.584 0.618 -14.968 1.00 94.94 74 LEU A O 1
ATOM 576 N N . GLY A 1 75 ? 16.910 1.732 -16.877 1.00 97.00 75 GLY A N 1
ATOM 577 C CA . GLY A 1 75 ? 16.898 3.060 -16.252 1.00 97.00 75 GLY A CA 1
ATOM 578 C C . GLY A 1 75 ? 15.600 3.363 -15.484 1.00 97.00 75 GLY A C 1
ATOM 579 O O . GLY A 1 75 ? 15.655 3.631 -14.280 1.00 97.00 75 GLY A O 1
ATOM 580 N N . PRO A 1 76 ? 14.422 3.328 -16.135 1.00 95.44 76 PRO A N 1
ATOM 581 C CA . PRO A 1 76 ? 13.146 3.497 -15.448 1.00 95.44 76 PRO A CA 1
ATOM 582 C C . PRO A 1 76 ? 12.848 2.377 -14.440 1.00 95.44 76 PRO A C 1
ATOM 584 O O . PRO A 1 76 ? 12.327 2.682 -13.365 1.00 95.44 76 PRO A O 1
ATOM 587 N N . TYR A 1 77 ? 13.243 1.128 -14.720 1.00 94.81 77 TYR A N 1
ATOM 588 C CA . TYR A 1 77 ? 13.116 0.022 -13.764 1.00 94.81 77 TY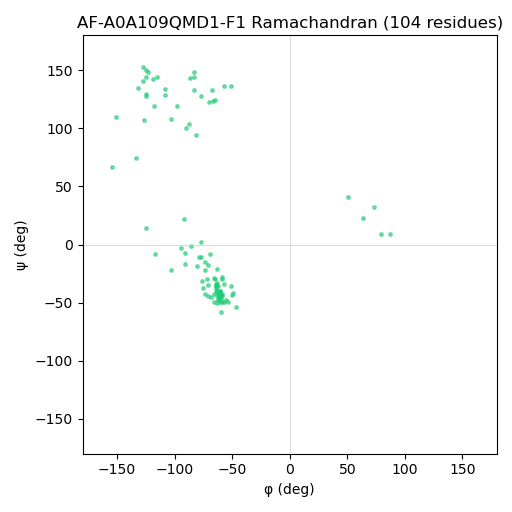R A CA 1
ATOM 589 C C . TYR A 1 77 ? 13.847 0.316 -12.444 1.00 94.81 77 TYR A C 1
ATOM 591 O O . TYR A 1 77 ? 13.251 0.237 -11.369 1.00 94.81 77 TYR A O 1
ATOM 599 N N . LEU A 1 78 ? 15.111 0.747 -12.501 1.00 95.81 78 LEU A N 1
ATOM 600 C CA . LEU A 1 78 ? 15.885 1.095 -11.305 1.00 95.81 78 LEU A CA 1
ATOM 601 C C . LEU A 1 78 ? 15.270 2.274 -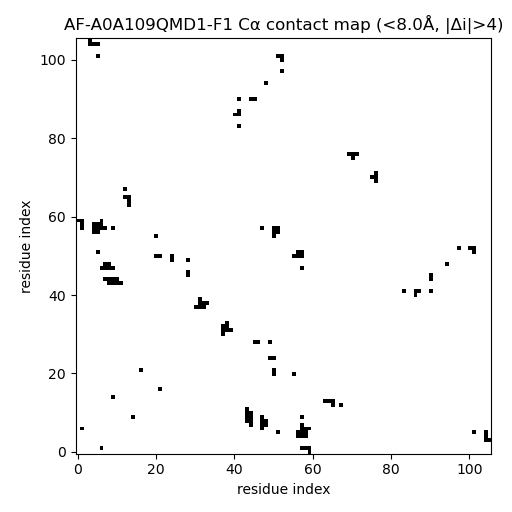10.545 1.00 95.81 78 LEU A C 1
ATOM 603 O O . LEU A 1 78 ? 15.193 2.241 -9.316 1.00 95.81 78 LEU A O 1
ATOM 607 N N . ARG A 1 79 ? 14.773 3.301 -11.249 1.00 93.56 79 ARG A N 1
ATOM 608 C CA . ARG A 1 79 ? 14.062 4.421 -10.604 1.00 93.56 79 ARG A CA 1
ATOM 609 C C . ARG A 1 79 ? 12.814 3.948 -9.859 1.00 93.56 79 ARG A C 1
ATOM 611 O O . ARG A 1 79 ? 12.539 4.432 -8.760 1.00 93.56 79 ARG A O 1
ATOM 618 N N . GLN A 1 80 ? 12.074 3.004 -10.433 1.00 91.88 80 GLN A N 1
ATOM 619 C CA . GLN A 1 80 ? 10.909 2.395 -9.796 1.00 91.88 80 GLN A CA 1
ATOM 620 C C . GLN A 1 80 ? 11.294 1.586 -8.554 1.00 91.88 80 GLN A C 1
ATOM 622 O O . GLN A 1 80 ? 10.733 1.838 -7.488 1.00 91.88 80 GLN A O 1
ATOM 627 N N . GLN A 1 81 ? 12.294 0.708 -8.648 1.00 91.81 81 GLN A N 1
ATOM 628 C CA . GLN A 1 81 ? 12.765 -0.086 -7.507 1.00 91.81 81 GLN A CA 1
ATOM 629 C C . GLN A 1 81 ? 13.296 0.791 -6.368 1.00 91.81 81 GLN A C 1
ATOM 631 O O . GLN A 1 81 ? 12.956 0.571 -5.209 1.00 91.81 81 GLN A O 1
ATOM 636 N N . LEU A 1 82 ? 14.067 1.841 -6.674 1.00 91.31 82 LEU A N 1
ATOM 637 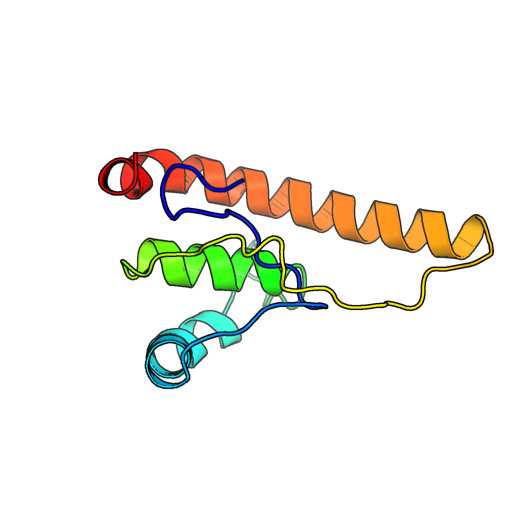C CA . LEU A 1 82 ? 14.574 2.773 -5.661 1.00 91.31 82 LEU A CA 1
ATOM 638 C C . LEU A 1 82 ? 13.448 3.544 -4.966 1.00 91.31 82 LEU A C 1
ATOM 640 O O . LEU A 1 82 ? 13.490 3.740 -3.751 1.00 91.31 82 LEU A O 1
ATOM 644 N N . ARG A 1 83 ? 12.429 3.973 -5.717 1.00 88.00 83 ARG A N 1
ATOM 645 C CA . ARG A 1 83 ? 11.236 4.618 -5.151 1.00 88.00 83 ARG A CA 1
ATOM 646 C C . ARG A 1 83 ? 10.503 3.671 -4.197 1.00 88.00 83 ARG A C 1
ATOM 648 O O . ARG A 1 83 ? 10.169 4.080 -3.087 1.00 88.00 83 ARG A O 1
ATOM 655 N N . TRP A 1 84 ? 10.316 2.411 -4.586 1.00 87.31 84 TRP A N 1
ATOM 656 C CA . TRP A 1 84 ? 9.701 1.393 -3.731 1.00 87.31 84 TRP A CA 1
ATOM 657 C C . TRP A 1 84 ? 10.546 1.062 -2.500 1.00 87.31 84 TRP A C 1
ATOM 659 O O . TRP A 1 84 ? 10.008 0.983 -1.399 1.00 87.31 84 TRP A O 1
ATOM 669 N N . ALA A 1 85 ? 11.864 0.935 -2.652 1.00 87.12 85 ALA A N 1
ATOM 670 C CA . ALA A 1 85 ? 12.780 0.667 -1.547 1.00 87.12 85 ALA A CA 1
ATOM 671 C C . ALA A 1 85 ? 12.750 1.787 -0.497 1.00 87.12 85 ALA A C 1
ATOM 673 O O . ALA A 1 85 ? 12.679 1.505 0.699 1.00 87.12 85 ALA A O 1
ATOM 674 N N . ARG A 1 86 ? 12.724 3.056 -0.930 1.00 84.94 86 ARG A N 1
ATOM 675 C CA . ARG A 1 86 ? 12.598 4.214 -0.026 1.00 84.94 86 ARG A CA 1
ATOM 676 C C . ARG A 1 86 ? 11.296 4.175 0.775 1.00 84.94 86 ARG A C 1
ATOM 678 O O . ARG A 1 86 ? 11.332 4.396 1.983 1.00 84.94 86 ARG A O 1
ATOM 685 N N . SER A 1 87 ? 10.173 3.863 0.121 1.00 77.94 87 SER A N 1
ATOM 686 C CA . SER A 1 87 ? 8.880 3.712 0.803 1.00 77.94 87 SER A CA 1
ATOM 687 C C . SER A 1 87 ? 8.914 2.561 1.802 1.00 77.94 87 SER A C 1
ATOM 689 O O . SER A 1 87 ? 8.599 2.750 2.970 1.00 77.94 87 SER A O 1
ATOM 691 N N . THR A 1 88 ? 9.368 1.383 1.370 1.00 81.31 88 THR A N 1
ATOM 692 C CA . THR A 1 88 ? 9.437 0.191 2.221 1.00 81.31 88 THR A CA 1
ATOM 693 C C . THR A 1 88 ? 10.310 0.427 3.445 1.00 81.31 88 THR A C 1
ATOM 695 O O . THR A 1 88 ? 9.888 0.108 4.547 1.00 81.31 88 THR A O 1
ATOM 698 N N . PHE A 1 89 ? 11.485 1.043 3.299 1.00 81.88 89 PHE A N 1
ATOM 699 C CA . PHE A 1 89 ? 12.349 1.331 4.444 1.00 81.88 89 PHE A CA 1
ATOM 700 C C . PHE A 1 89 ? 11.661 2.228 5.484 1.00 81.88 89 PHE A C 1
ATOM 702 O O . PHE A 1 89 ? 11.670 1.927 6.678 1.00 81.88 89 PHE A O 1
ATOM 709 N N . ARG A 1 90 ? 11.021 3.309 5.025 1.00 77.50 90 ARG A N 1
ATOM 710 C CA . ARG A 1 90 ? 10.283 4.240 5.885 1.00 77.50 90 ARG A CA 1
ATOM 711 C C . ARG A 1 90 ? 9.146 3.542 6.627 1.00 77.50 90 ARG A C 1
ATOM 713 O O . ARG A 1 90 ? 8.997 3.702 7.837 1.00 77.50 90 ARG A O 1
ATOM 720 N N . ASP A 1 91 ? 8.344 2.787 5.892 1.00 73.94 91 ASP A N 1
ATOM 721 C CA . ASP A 1 91 ? 7.130 2.191 6.425 1.00 73.94 91 ASP A CA 1
ATOM 722 C C . ASP A 1 91 ? 7.424 0.975 7.305 1.00 73.94 91 ASP A C 1
ATOM 724 O O . ASP A 1 91 ? 6.707 0.756 8.272 1.00 73.94 91 ASP A O 1
ATOM 728 N N . THR A 1 92 ? 8.488 0.212 7.034 1.00 75.62 92 THR A N 1
ATOM 729 C CA . THR A 1 92 ? 8.936 -0.878 7.916 1.00 75.62 92 THR A CA 1
ATOM 730 C C . THR A 1 92 ? 9.298 -0.341 9.298 1.00 75.62 92 THR A C 1
ATOM 732 O O . THR A 1 92 ? 8.938 -0.945 10.303 1.00 75.62 92 THR A O 1
ATOM 735 N N . PHE A 1 93 ? 9.942 0.828 9.380 1.00 74.69 93 PHE A N 1
ATOM 736 C CA . PHE A 1 93 ? 10.232 1.458 10.670 1.00 74.69 93 PHE A CA 1
ATOM 737 C C . PHE A 1 93 ? 8.957 1.858 11.432 1.00 74.69 93 PHE A C 1
ATOM 739 O O . PHE A 1 93 ? 8.905 1.745 12.657 1.00 74.69 93 PHE A O 1
ATOM 746 N N . LEU A 1 94 ? 7.913 2.295 10.718 1.00 70.00 94 LEU A N 1
ATOM 747 C CA . LEU A 1 94 ? 6.603 2.581 11.308 1.00 70.00 94 LEU A CA 1
ATOM 748 C C . LEU A 1 94 ? 5.881 1.289 11.730 1.00 70.00 94 LEU A C 1
ATOM 750 O O . LEU A 1 94 ? 5.361 1.212 12.839 1.00 70.00 94 LEU A O 1
ATOM 754 N N . ALA A 1 95 ? 5.903 0.267 10.875 1.00 69.69 95 ALA A N 1
ATOM 755 C CA . ALA A 1 95 ? 5.295 -1.040 11.098 1.00 69.69 95 ALA A CA 1
ATOM 756 C C . ALA A 1 95 ? 5.903 -1.782 12.295 1.00 69.69 95 ALA A C 1
ATOM 758 O O . ALA A 1 95 ? 5.169 -2.417 13.043 1.00 69.69 95 ALA A O 1
ATOM 759 N N . LEU A 1 96 ? 7.213 -1.651 12.538 1.00 74.94 96 LEU A N 1
ATOM 760 C CA . LEU A 1 96 ? 7.865 -2.219 13.726 1.00 74.94 96 LEU A CA 1
ATOM 761 C C . LEU A 1 96 ? 7.229 -1.727 15.034 1.00 74.94 96 LEU A C 1
ATOM 763 O O . LEU A 1 96 ? 7.145 -2.489 15.991 1.00 74.94 96 LEU A O 1
ATOM 767 N N . ARG A 1 97 ? 6.743 -0.479 15.075 1.00 72.38 97 ARG A N 1
ATOM 768 C CA . ARG A 1 97 ? 6.030 0.061 16.246 1.00 72.38 97 ARG A CA 1
ATOM 769 C C . ARG A 1 97 ? 4.616 -0.495 16.397 1.00 72.38 97 ARG A C 1
ATOM 771 O O . ARG A 1 97 ? 4.078 -0.442 17.492 1.00 72.38 97 ARG A O 1
ATOM 778 N N . LEU A 1 98 ? 4.032 -0.995 15.310 1.00 70.62 98 LEU A N 1
ATOM 779 C CA . LEU A 1 98 ? 2.678 -1.546 15.264 1.00 70.62 98 LEU A CA 1
ATOM 780 C C . LEU A 1 98 ? 2.644 -3.048 15.541 1.00 70.62 98 LEU A C 1
ATOM 782 O O . LEU A 1 98 ? 1.584 -3.565 15.862 1.00 70.62 98 LEU A O 1
ATOM 786 N N . LEU A 1 99 ? 3.781 -3.747 15.456 1.00 72.38 99 LEU A N 1
ATOM 787 C CA . LEU A 1 99 ? 3.859 -5.182 15.749 1.00 72.38 99 LEU A CA 1
ATOM 788 C C . LEU A 1 99 ? 3.206 -5.587 17.086 1.00 72.38 99 LEU A C 1
ATOM 790 O O . LEU A 1 99 ? 2.485 -6.578 17.070 1.00 72.38 99 LEU A O 1
ATOM 794 N N . PRO A 1 100 ? 3.363 -4.845 18.204 1.00 73.88 100 PRO A N 1
ATOM 795 C CA . PRO A 1 100 ? 2.680 -5.183 19.456 1.00 73.88 100 PRO A CA 1
ATOM 796 C C . PRO A 1 100 ? 1.151 -5.048 19.385 1.00 73.88 100 PRO A C 1
ATOM 798 O O . PRO A 1 100 ? 0.441 -5.749 20.092 1.00 73.88 100 PRO A O 1
ATOM 801 N N . GLU A 1 101 ? 0.632 -4.149 18.545 1.00 72.50 101 GLU A N 1
ATOM 802 C CA . GLU A 1 101 ? -0.813 -3.940 18.356 1.00 72.50 101 GLU A CA 1
ATOM 803 C C . GLU A 1 101 ? -1.425 -4.995 17.415 1.00 72.50 101 GLU A C 1
ATOM 805 O O . GLU A 1 101 ? -2.636 -5.206 17.415 1.00 72.50 101 GLU A O 1
ATOM 810 N N . LEU A 1 102 ? -0.591 -5.677 16.622 1.00 70.19 102 LEU A N 1
ATOM 811 C CA . LEU A 1 102 ? -1.006 -6.712 15.672 1.00 70.19 102 LEU A CA 1
ATOM 812 C C . LEU A 1 102 ? -1.128 -8.109 16.299 1.00 70.19 102 LEU A C 1
ATOM 814 O O . LEU A 1 102 ? -1.539 -9.036 15.605 1.00 70.19 102 LEU A O 1
ATOM 818 N N . ASP A 1 103 ? -0.828 -8.259 17.592 1.00 65.75 103 ASP A N 1
ATOM 819 C CA . ASP A 1 103 ? -0.907 -9.534 18.320 1.00 65.75 103 ASP A CA 1
ATOM 820 C C . ASP A 1 103 ? -2.327 -10.132 18.289 1.00 65.75 103 ASP A C 1
ATOM 822 O O . ASP A 1 103 ? -2.499 -11.341 18.264 1.00 65.75 103 ASP A O 1
ATOM 826 N N . GLY A 1 104 ? -3.365 -9.293 18.170 1.00 64.94 104 GLY A N 1
ATOM 827 C CA . GLY A 1 104 ? -4.754 -9.747 18.012 1.00 64.94 104 GLY A CA 1
ATOM 828 C C . GLY A 1 104 ? -5.080 -10.416 16.666 1.00 64.94 104 GLY A C 1
ATOM 829 O O . GLY A 1 104 ? -6.187 -10.934 16.504 1.00 64.94 104 GLY A O 1
ATOM 830 N N . TYR A 1 105 ? -4.160 -10.381 15.698 1.00 64.38 105 TYR A N 1
ATOM 831 C CA . TYR A 1 105 ? -4.292 -11.057 14.403 1.00 64.38 105 TYR A CA 1
ATOM 832 C C . TYR A 1 105 ? -3.460 -12.347 14.309 1.00 64.38 105 TYR A C 1
ATOM 834 O O . TYR A 1 105 ? -3.769 -13.181 13.455 1.00 64.38 105 TYR A O 1
ATOM 842 N N . LEU A 1 106 ? -2.419 -12.495 15.142 1.00 57.31 106 LEU A N 1
ATOM 843 C CA . LEU A 1 106 ? -1.533 -13.669 15.206 1.00 57.31 106 LEU A CA 1
ATOM 844 C C . LEU A 1 106 ? -2.186 -14.831 15.969 1.00 57.31 106 LEU A C 1
ATOM 846 O O . LEU A 1 106 ? -1.942 -15.985 15.543 1.00 57.31 106 LEU A O 1
#

Mean predicted a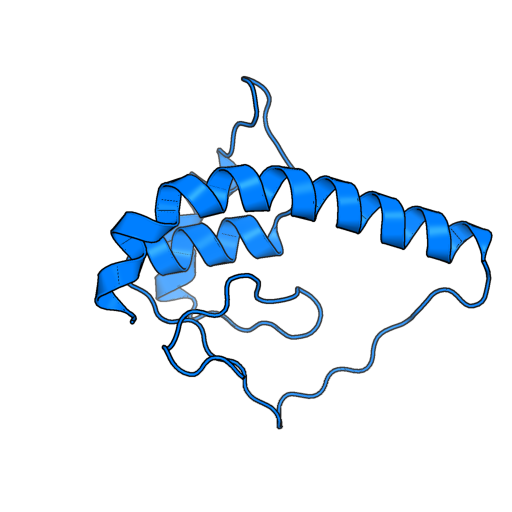ligned error: 6.05 Å

Foldseek 3Di:
DCPQLQDQFDDPQFDDDDPVLCVVCVVVLQQDDDPRHRDPAQSRNVSSLSCVLVVHGHDDDPPRDGDDDADPDDPVNVVVVVSVVVNCVSSVVVVVVCVVVNPVRD

Secondary structure (DSSP, 8-state):
--TTSB-S---GGG----HHHHHTTHHHHHT-EETTEE--S-HHHHHHHHHHHTT--B---TT--------SSHHHHHHHHHHHHHHHHHHHHHHHHHGGGGGGG-

pLDDT: mean 82.9, std 11.04, range [45.16, 97.0]

Nearest PDB structures (foldseek):
  7sp7-assembly1_A  TM=9.283E-01  e=1.404E-03  Paramecium bursaria Chlorella virus CZ-2
  8smn-assembly1_A  TM=9.348E-01  e=2.619E-03  Xenopus laevis
  8smp-assembly1_A  TM=8.931E-01  e=5.891E-03  Xenopus laevis
  7sp8-assembly1_A  TM=9.208E-01  e=1.325E-02  Paramecium bursaria Chlorella virus CZ-2
  7spa-assembly1_A  TM=8.486E-01  e=3.825E-02  Paramecium bursaria Chlorella virus CZ-2

Organism: NCBI:txid1783511

Sequence (106 aa):
QARFGAVMCCCGPCAMYRRSALALLLDQYETQFFRGKPSDFGEDRHLTILMLKAGFRTEYVPDAIAATVVPDTLGPYLRQQLRWARSTFRDTFLALRLLPELDGYL

Solvent-accessible surface area (backbone atoms only — not comparable to full-atom values): 6574 Å² total; per-residue (Å²): 130,41,93,42,39,63,42,73,57,47,51,76,85,72,60,86,77,61,65,75,63,49,65,77,41,45,69,65,62,75,65,32,63,55,96,89,36,83,50,87,72,51,58,43,38,52,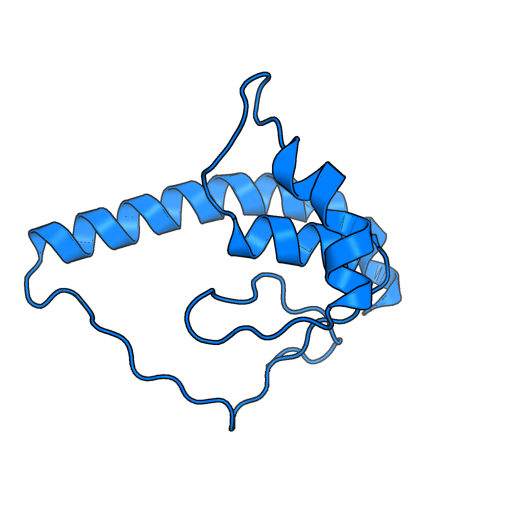52,32,47,52,39,46,75,72,72,44,74,32,75,66,60,87,87,69,80,65,93,76,92,71,70,94,47,68,69,64,38,50,55,50,51,51,54,50,49,55,34,49,57,58,47,50,63,55,47,62,72,42,51,80,75,45,57,89,46,109

InterPro domains:
  IPR001173 Glycosyltransferase 2-like [PF13632] (2-88)
  IPR029044 Nucleotide-diphospho-sugar transferases [G3DSA:3.90.550.10] (1-71)
  IPR029044 Nucleotide-diphospho-sugar transferases [SSF53448] (5-97)

Radius of gyration: 14.84 Å; Cα contacts (8 Å, |Δi|>4): 80; chains: 1; bounding box: 34×34×40 Å